Protein AF-A0A6M6JQZ0-F1 (afdb_monomer)

pLDDT: mean 79.94, std 7.25, range [60.25, 91.88]

Organism: NCBI:txid2736640

Secondary structure (DSSP, 8-state):
--BSTTSSB--TT-HHHHH--S-TT-EEEE-TTS-EEEEESSGGGGGGHHHHHHHHHT-

Nearest PDB structures (foldseek):
  4cy8-assembly1_B  TM=9.350E-01  e=1.040E-02  Pseudomonas nitroreducens HBP1
  4cy8-assembly1_A  TM=9.338E-01  e=1.040E-02  Pseudomonas nitroreducens HBP1
  5brt-assembly1_A-4  TM=9.374E-01  e=1.113E-02  Pseudomonas nitroreducens HBP1
  4z2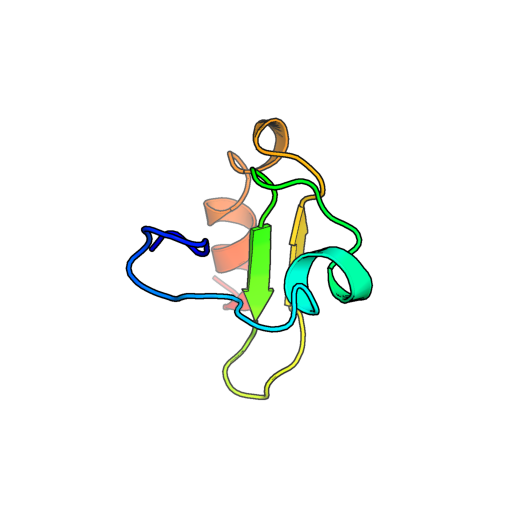t-assembly1_A-4  TM=9.369E-01  e=1.113E-02  Pseudomonas nitroreducens HBP1
  6em0-assembly2_B-3  TM=9.363E-01  e=1.113E-02  Pseudomonas nitroreducens

Radius of gyration: 12.7 Å; Cα contacts (8 Å, |Δi|>4): 63; chains: 1; bounding box: 30×25×30 Å

Structure (mmCIF, N/CA/C/O backbone):
data_AF-A0A6M6JQZ0-F1
#
_entry.id   AF-A0A6M6JQZ0-F1
#
loop_
_atom_site.group_PDB
_atom_site.id
_atom_site.type_symbol
_atom_site.label_atom_id
_atom_site.label_alt_id
_atom_site.label_comp_id
_atom_site.label_asym_id
_atom_site.label_entity_id
_atom_site.label_seq_id
_atom_site.pdbx_PDB_ins_code
_atom_site.Cartn_x
_atom_site.Cartn_y
_atom_site.Cartn_z
_atom_site.occupancy
_atom_site.B_iso_or_equiv
_atom_site.auth_seq_id
_atom_site.auth_comp_id
_atom_site.auth_asym_id
_atom_site.auth_atom_id
_atom_site.pdbx_PDB_model_num
ATOM 1 N N . MET A 1 1 ? 11.417 -6.553 6.671 1.00 60.25 1 MET A N 1
ATOM 2 C CA . MET A 1 1 ? 10.902 -7.367 5.556 1.00 60.25 1 MET A CA 1
ATOM 3 C C . MET A 1 1 ? 11.303 -6.716 4.240 1.00 60.25 1 MET A C 1
ATOM 5 O O . MET A 1 1 ? 10.946 -5.568 4.014 1.00 60.25 1 MET A O 1
ATOM 9 N N . ARG A 1 2 ? 12.086 -7.410 3.412 1.00 67.75 2 ARG A N 1
ATOM 10 C CA . ARG A 1 2 ? 12.453 -6.987 2.048 1.00 67.75 2 ARG A CA 1
ATOM 11 C C . ARG A 1 2 ? 12.029 -8.093 1.078 1.00 67.75 2 ARG A C 1
ATOM 13 O O . ARG A 1 2 ? 12.074 -9.259 1.471 1.00 67.75 2 ARG A O 1
ATOM 20 N N . ILE A 1 3 ? 11.631 -7.730 -0.142 1.00 74.00 3 ILE A N 1
ATOM 21 C CA . ILE A 1 3 ? 11.262 -8.677 -1.205 1.00 74.00 3 ILE A CA 1
ATOM 22 C C . ILE A 1 3 ? 12.210 -8.470 -2.396 1.00 74.00 3 ILE A C 1
ATOM 24 O O . ILE A 1 3 ? 12.362 -7.330 -2.822 1.00 74.00 3 ILE A O 1
ATOM 28 N N . GLY A 1 4 ? 12.852 -9.521 -2.919 1.00 72.31 4 GLY A N 1
ATOM 29 C CA . GLY A 1 4 ? 13.825 -9.422 -4.020 1.00 72.31 4 GLY A CA 1
ATOM 30 C C . GLY A 1 4 ? 14.770 -10.626 -4.133 1.00 72.31 4 GLY A C 1
ATOM 31 O O . GLY A 1 4 ? 14.726 -11.525 -3.297 1.00 72.31 4 GLY A O 1
ATOM 32 N N . ALA A 1 5 ? 15.622 -10.641 -5.167 1.00 65.00 5 ALA A N 1
ATOM 33 C CA . ALA A 1 5 ? 16.511 -11.768 -5.504 1.00 65.00 5 ALA A CA 1
ATOM 34 C C . ALA A 1 5 ? 17.458 -12.197 -4.362 1.00 65.00 5 ALA A C 1
ATOM 36 O O . ALA A 1 5 ? 17.818 -13.366 -4.285 1.00 65.00 5 ALA A O 1
ATOM 37 N N . ASP A 1 6 ? 17.760 -11.282 -3.437 1.00 73.94 6 ASP A N 1
ATOM 38 C CA . ASP A 1 6 ? 18.640 -11.497 -2.280 1.00 73.94 6 ASP A CA 1
ATOM 39 C C . ASP A 1 6 ? 17.988 -11.050 -0.958 1.00 73.94 6 ASP A C 1
ATOM 41 O O . ASP A 1 6 ? 18.654 -10.613 -0.016 1.00 73.94 6 ASP A O 1
ATOM 45 N N . ALA A 1 7 ? 16.657 -11.082 -0.894 1.00 79.56 7 ALA A N 1
ATOM 46 C CA . ALA A 1 7 ? 15.903 -10.646 0.272 1.00 79.56 7 ALA A CA 1
ATOM 47 C C . ALA A 1 7 ? 15.300 -11.821 1.056 1.00 79.56 7 ALA A C 1
ATOM 49 O O . ALA A 1 7 ? 15.317 -12.967 0.621 1.00 79.56 7 ALA A O 1
ATOM 50 N N . GLU A 1 8 ? 14.728 -11.513 2.223 1.00 84.75 8 GLU A N 1
ATOM 51 C CA . GLU A 1 8 ? 14.049 -12.492 3.088 1.00 84.75 8 GLU A CA 1
ATOM 52 C C . GLU A 1 8 ? 12.899 -13.217 2.368 1.00 84.75 8 GLU A C 1
ATOM 54 O O . GLU A 1 8 ? 12.641 -14.388 2.633 1.00 84.75 8 GLU A O 1
ATOM 59 N N . TYR A 1 9 ? 12.252 -12.536 1.419 1.00 81.88 9 TYR A N 1
ATOM 60 C CA . TYR A 1 9 ? 11.273 -13.120 0.510 1.00 81.88 9 TYR A CA 1
ATOM 61 C C . TYR A 1 9 ? 11.730 -12.886 -0.926 1.00 81.88 9 TYR A C 1
ATOM 63 O O . TYR A 1 9 ? 11.999 -11.751 -1.314 1.00 81.88 9 TYR A O 1
ATOM 71 N N . SER A 1 10 ? 11.799 -13.932 -1.740 1.00 82.81 10 SER A N 1
ATOM 72 C CA . SER A 1 10 ? 12.093 -13.784 -3.164 1.00 82.81 10 SER A CA 1
ATOM 73 C C . SER A 1 10 ? 10.801 -13.648 -3.971 1.00 82.81 10 SER A C 1
ATOM 75 O O . SER A 1 10 ? 9.794 -14.287 -3.669 1.00 82.81 10 SER A O 1
ATOM 77 N N . ASP A 1 11 ? 10.826 -12.813 -5.012 1.00 81.06 11 ASP A N 1
ATOM 78 C CA . ASP A 1 11 ? 9.811 -12.814 -6.071 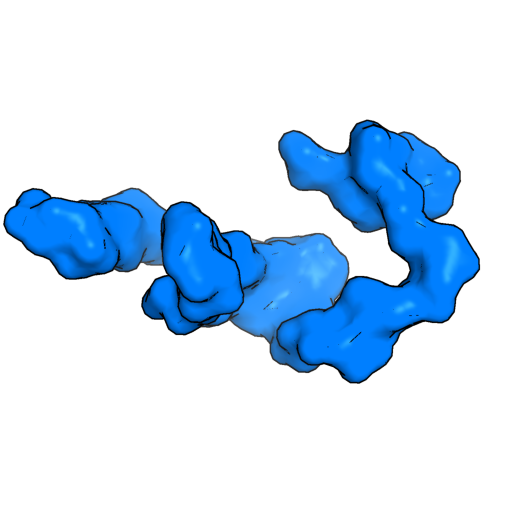1.00 81.06 11 ASP A CA 1
ATOM 79 C C . ASP A 1 11 ? 10.409 -13.445 -7.340 1.00 81.06 11 ASP A C 1
ATOM 81 O O . ASP A 1 11 ? 10.835 -12.731 -8.250 1.00 81.06 11 ASP A O 1
ATOM 85 N N . PRO A 1 12 ? 10.487 -14.787 -7.416 1.00 80.38 12 PRO A N 1
ATOM 86 C CA . PRO A 1 12 ? 11.103 -15.482 -8.547 1.00 80.38 12 PRO A CA 1
ATOM 87 C C . PRO A 1 12 ? 10.339 -15.286 -9.865 1.00 80.38 12 PRO A C 1
ATOM 89 O O . PRO A 1 12 ? 10.890 -15.514 -10.936 1.00 80.38 12 PRO A O 1
ATOM 92 N N . SER A 1 13 ? 9.069 -14.879 -9.791 1.00 83.44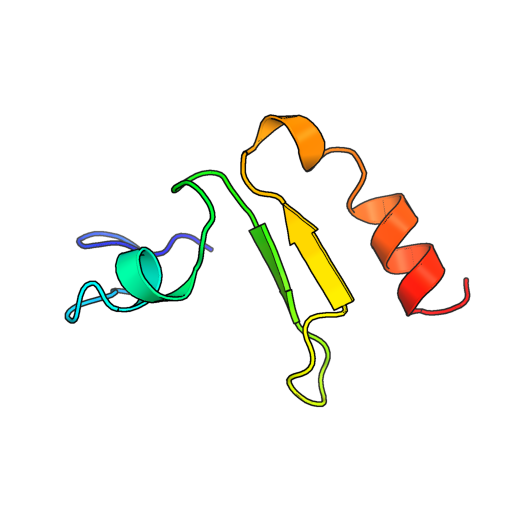 13 SER A N 1
ATOM 93 C CA . SER A 1 13 ? 8.192 -14.677 -10.947 1.00 83.44 13 SER A CA 1
ATOM 94 C C . SER A 1 13 ? 8.184 -13.247 -11.486 1.00 83.44 13 SER A C 1
ATOM 96 O O . SER A 1 13 ? 7.590 -13.000 -12.534 1.00 83.44 13 SER A O 1
ATOM 98 N N . ALA A 1 14 ? 8.788 -12.302 -10.759 1.00 76.94 14 ALA A N 1
ATOM 99 C CA . ALA A 1 14 ? 8.613 -10.862 -10.958 1.00 76.94 14 ALA A CA 1
ATOM 100 C C . ALA A 1 14 ? 7.135 -10.397 -10.931 1.00 76.94 14 ALA A C 1
ATOM 102 O O . ALA A 1 14 ? 6.822 -9.274 -11.341 1.00 76.94 14 ALA A O 1
ATOM 103 N N . ALA A 1 15 ? 6.207 -11.237 -10.454 1.00 78.50 15 ALA A N 1
ATOM 104 C CA . ALA A 1 15 ? 4.779 -10.944 -10.446 1.00 78.50 15 ALA A CA 1
ATOM 105 C C . ALA A 1 15 ? 4.442 -9.824 -9.461 1.00 78.50 15 ALA A C 1
ATOM 107 O O . ALA A 1 15 ? 3.487 -9.088 -9.697 1.00 78.50 15 ALA A O 1
ATOM 108 N N . ARG A 1 16 ? 5.242 -9.620 -8.402 1.00 74.62 16 ARG A N 1
ATOM 109 C CA . ARG A 1 16 ? 5.096 -8.445 -7.535 1.00 74.62 16 ARG A CA 1
ATOM 110 C C . ARG A 1 16 ? 5.213 -7.192 -8.386 1.00 74.62 16 ARG A C 1
ATOM 112 O O . ARG A 1 16 ? 4.290 -6.392 -8.367 1.00 74.62 16 ARG A O 1
ATOM 119 N N . ALA A 1 17 ? 6.291 -7.031 -9.150 1.00 72.56 17 ALA A N 1
ATOM 120 C CA . ALA A 1 17 ? 6.500 -5.828 -9.958 1.00 72.56 17 ALA A CA 1
ATOM 121 C C . ALA A 1 17 ? 5.372 -5.605 -10.984 1.00 72.56 17 ALA A C 1
ATOM 123 O O . ALA A 1 17 ? 5.011 -4.466 -11.262 1.00 72.56 17 ALA A O 1
ATOM 124 N N . GLN A 1 18 ? 4.778 -6.682 -11.503 1.00 75.12 18 GLN A N 1
ATOM 125 C CA . GLN A 1 18 ? 3.694 -6.617 -12.487 1.00 75.12 18 GLN A CA 1
ATOM 126 C C . GLN A 1 18 ? 2.317 -6.312 -11.878 1.00 75.12 18 GLN A C 1
ATOM 128 O O . GLN A 1 18 ? 1.497 -5.663 -12.520 1.00 75.12 18 GLN A O 1
ATOM 133 N N . LEU A 1 19 ? 2.044 -6.788 -10.660 1.00 75.19 19 LEU A N 1
ATOM 134 C CA . LEU A 1 19 ? 0.725 -6.695 -10.018 1.00 75.19 19 LEU A CA 1
ATOM 135 C C . LEU A 1 19 ? 0.592 -5.507 -9.061 1.00 75.19 19 LEU A C 1
ATOM 137 O O . LEU A 1 19 ? -0.517 -5.122 -8.703 1.00 75.19 19 LEU A O 1
ATOM 141 N N . SER A 1 20 ? 1.718 -4.971 -8.598 1.00 68.56 20 SER A N 1
ATOM 142 C CA . SER A 1 20 ? 1.757 -4.081 -7.441 1.00 68.56 20 SER A CA 1
ATOM 143 C C . SER A 1 20 ? 1.330 -2.646 -7.742 1.00 68.56 20 SER A C 1
ATOM 145 O O . SER A 1 20 ? 0.733 -2.021 -6.878 1.00 68.56 20 SER A O 1
ATOM 147 N N . ASP A 1 21 ? 1.572 -2.109 -8.939 1.00 74.12 21 ASP A N 1
ATOM 148 C CA . ASP A 1 21 ? 1.333 -0.681 -9.246 1.00 74.12 21 ASP A CA 1
ATOM 149 C C . ASP A 1 21 ? 1.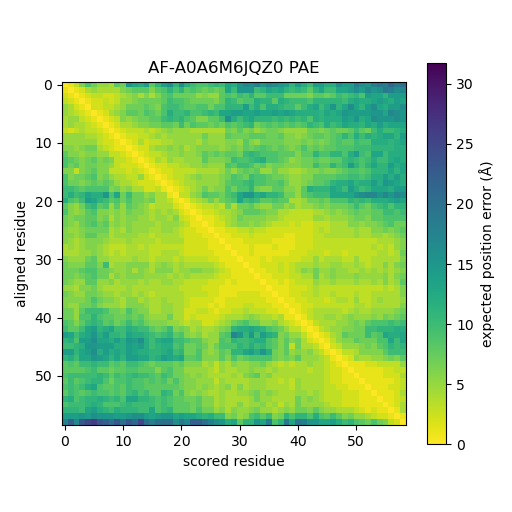959 0.277 -8.194 1.00 74.12 21 ASP A C 1
ATOM 151 O O . ASP A 1 21 ? 1.431 1.343 -7.878 1.00 74.12 21 ASP A O 1
ATOM 155 N N . PHE A 1 22 ? 3.083 -0.132 -7.589 1.00 78.81 22 PHE A N 1
ATOM 156 C CA . PHE A 1 22 ? 3.906 0.678 -6.686 1.00 78.81 22 PHE A CA 1
ATOM 157 C C . PHE A 1 22 ? 5.397 0.378 -6.895 1.00 78.81 22 PHE A C 1
ATOM 159 O O . PHE A 1 22 ? 5.770 -0.723 -7.308 1.00 78.81 22 PHE A O 1
ATOM 166 N N . ALA A 1 23 ? 6.243 1.379 -6.639 1.00 80.75 23 ALA A N 1
ATOM 167 C CA . ALA A 1 23 ? 7.694 1.292 -6.778 1.00 80.75 23 ALA A CA 1
ATOM 168 C C . ALA A 1 23 ? 8.311 0.350 -5.730 1.00 80.75 23 ALA A C 1
ATOM 170 O O . ALA A 1 23 ? 7.652 -0.073 -4.782 1.00 80.75 23 ALA A O 1
ATOM 171 N N . GLU A 1 24 ? 9.593 0.003 -5.869 1.00 79.12 24 GLU A N 1
ATOM 172 C CA . GLU A 1 24 ? 10.241 -0.927 -4.932 1.00 79.12 24 GLU A CA 1
ATOM 173 C C . GLU A 1 24 ? 10.180 -0.469 -3.471 1.00 79.12 24 GLU A C 1
ATOM 175 O O . GLU A 1 24 ? 10.065 -1.317 -2.584 1.00 79.12 24 GLU A O 1
ATOM 180 N N . ASP A 1 25 ? 10.198 0.844 -3.247 1.00 82.19 25 ASP A N 1
ATOM 181 C CA . ASP A 1 25 ? 10.115 1.519 -1.953 1.00 82.19 25 ASP A CA 1
ATOM 182 C C . ASP A 1 25 ? 8.675 1.841 -1.504 1.00 82.19 25 ASP A C 1
ATOM 184 O O . ASP A 1 25 ? 8.478 2.392 -0.421 1.00 82.19 25 ASP A O 1
ATOM 188 N N . GLY A 1 26 ? 7.666 1.495 -2.308 1.00 84.44 26 GLY A N 1
ATOM 189 C CA . GLY A 1 26 ? 6.254 1.592 -1.946 1.00 84.44 26 GLY A CA 1
ATOM 190 C C . GLY A 1 26 ? 5.805 0.502 -0.965 1.00 84.44 26 GLY A C 1
ATOM 191 O O . GLY A 1 26 ? 6.534 -0.444 -0.651 1.00 84.44 26 GLY A O 1
ATOM 192 N N . ALA A 1 27 ? 4.570 0.622 -0.477 1.00 85.56 27 ALA A N 1
ATOM 193 C CA . ALA A 1 27 ? 4.030 -0.270 0.546 1.00 85.56 27 ALA A CA 1
ATOM 194 C C . ALA A 1 27 ? 2.533 -0.546 0.363 1.00 85.56 27 ALA A C 1
ATOM 196 O O . ALA A 1 27 ? 1.758 0.334 -0.012 1.00 85.56 27 ALA A O 1
ATOM 197 N N . LEU A 1 28 ? 2.112 -1.762 0.717 1.00 87.19 28 LEU A N 1
ATOM 198 C CA . LE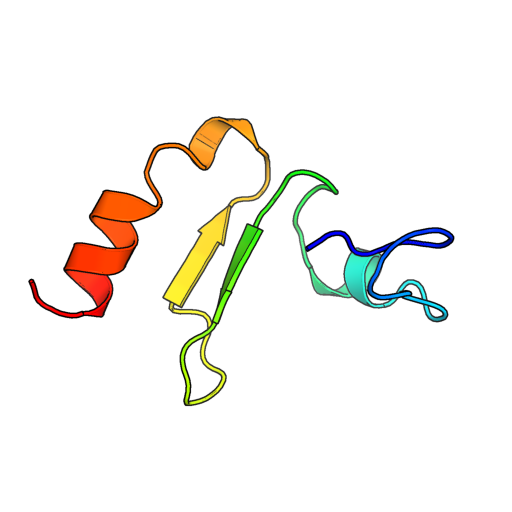U A 1 28 ? 0.707 -2.128 0.888 1.00 87.19 28 LEU A CA 1
ATOM 199 C C . LEU A 1 28 ? 0.458 -2.562 2.328 1.00 87.19 28 LEU A C 1
ATOM 201 O O . LEU A 1 28 ? 1.219 -3.352 2.886 1.00 87.19 28 LEU A O 1
ATOM 205 N N . LEU A 1 29 ? -0.651 -2.098 2.895 1.00 87.94 29 LEU A N 1
ATOM 206 C CA . LEU A 1 29 ? -1.200 -2.622 4.137 1.00 87.94 29 LEU A CA 1
ATOM 207 C C . LEU A 1 29 ? -2.365 -3.551 3.799 1.00 87.94 29 LEU A C 1
ATOM 209 O O . LEU A 1 29 ? -3.414 -3.105 3.326 1.00 87.94 29 LEU A O 1
ATOM 213 N N . VAL A 1 30 ? -2.178 -4.839 4.064 1.00 88.50 30 VAL A N 1
ATOM 214 C CA . VAL A 1 30 ? -3.189 -5.876 3.844 1.00 88.50 30 VAL A CA 1
ATOM 215 C C . VAL A 1 30 ? -3.790 -6.272 5.190 1.00 88.50 30 VAL A C 1
ATOM 217 O O . VAL A 1 30 ? -3.072 -6.494 6.164 1.00 88.50 30 VAL A O 1
ATOM 220 N N . ARG A 1 31 ? -5.119 -6.323 5.259 1.00 88.94 31 ARG A N 1
ATOM 221 C CA . ARG A 1 31 ? -5.871 -6.770 6.434 1.00 88.94 31 ARG A CA 1
ATOM 222 C C . ARG A 1 31 ? -5.843 -8.294 6.554 1.00 88.94 31 AR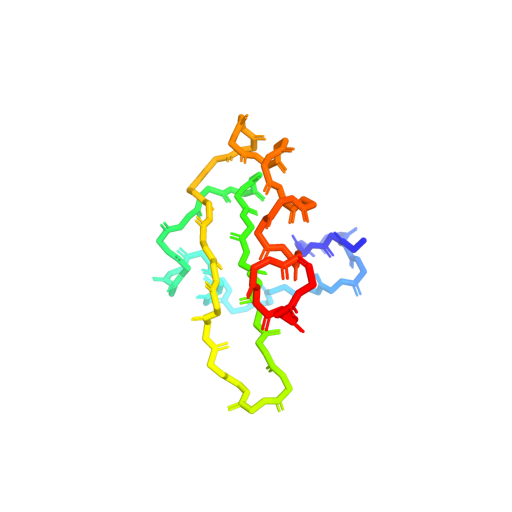G A C 1
ATOM 224 O O . ARG A 1 31 ? -5.565 -8.999 5.590 1.00 88.94 31 ARG A O 1
ATOM 231 N N . ALA A 1 32 ? -6.219 -8.808 7.724 1.00 90.31 32 ALA A N 1
ATOM 232 C CA . ALA A 1 32 ? -6.307 -10.250 7.968 1.00 90.31 32 ALA A CA 1
ATOM 233 C C . ALA A 1 32 ? -7.316 -10.981 7.053 1.00 90.31 32 ALA A C 1
ATOM 235 O O . ALA A 1 32 ? -7.199 -12.185 6.861 1.00 90.31 32 ALA A O 1
ATOM 236 N N . ASP A 1 33 ? -8.287 -10.264 6.476 1.00 91.88 33 ASP A N 1
ATOM 237 C CA . ASP A 1 33 ? -9.246 -10.765 5.481 1.00 91.88 33 ASP A CA 1
ATOM 238 C C . ASP A 1 33 ? -8.761 -10.605 4.027 1.00 91.88 33 ASP A C 1
ATOM 240 O O . ASP A 1 33 ? -9.563 -10.658 3.100 1.00 91.88 33 ASP A O 1
ATOM 244 N N . ASN A 1 34 ? -7.457 -10.403 3.815 1.00 88.88 34 ASN A N 1
ATOM 245 C CA . ASN A 1 34 ? -6.795 -10.239 2.515 1.00 88.88 34 ASN A CA 1
ATOM 246 C C . ASN A 1 34 ? -7.224 -9.009 1.691 1.00 88.88 34 ASN A C 1
ATOM 248 O O . ASN A 1 34 ? -6.806 -8.861 0.543 1.00 88.88 34 ASN A O 1
ATOM 252 N N . HIS A 1 35 ? -7.993 -8.085 2.268 1.00 89.94 35 HIS A N 1
ATOM 253 C CA . HIS A 1 35 ? -8.293 -6.802 1.636 1.00 89.94 35 HIS A CA 1
ATOM 254 C C . HIS A 1 35 ? -7.166 -5.787 1.853 1.00 89.94 35 HIS A C 1
ATOM 256 O O . HIS A 1 35 ? -6.613 -5.668 2.949 1.00 89.94 35 HIS A O 1
ATOM 262 N N . ILE A 1 36 ? -6.860 -4.997 0.822 1.00 88.56 36 ILE A N 1
ATOM 263 C CA . ILE A 1 36 ? -5.922 -3.873 0.920 1.00 88.56 36 ILE A CA 1
ATOM 264 C C . ILE A 1 36 ? -6.618 -2.733 1.671 1.00 88.56 36 ILE A C 1
ATOM 266 O O . ILE A 1 36 ? -7.584 -2.158 1.177 1.00 88.56 36 ILE A O 1
ATOM 270 N N . ALA A 1 37 ? -6.132 -2.405 2.868 1.00 89.25 37 ALA A N 1
ATOM 271 C CA . ALA A 1 37 ? -6.623 -1.266 3.645 1.00 89.25 37 ALA A CA 1
ATOM 272 C C . ALA A 1 37 ? -5.953 0.048 3.247 1.00 89.25 37 ALA A C 1
ATOM 274 O O . ALA A 1 37 ? -6.543 1.112 3.417 1.00 89.25 37 ALA A O 1
ATOM 275 N N . TRP A 1 38 ? -4.716 -0.016 2.753 1.00 88.50 38 TRP A N 1
ATOM 276 C CA . TRP A 1 38 ? -3.956 1.167 2.377 1.00 88.50 38 TRP A CA 1
ATOM 277 C C . TRP A 1 38 ? -2.817 0.838 1.416 1.00 88.50 38 TRP A C 1
ATOM 279 O O . TRP A 1 38 ? -2.309 -0.285 1.387 1.00 88.50 38 TRP A O 1
ATOM 289 N N . ARG A 1 39 ? -2.431 1.842 0.629 1.00 86.88 39 ARG A N 1
ATOM 290 C CA . ARG A 1 39 ? -1.455 1.757 -0.456 1.00 86.88 39 ARG A CA 1
ATOM 291 C C . ARG A 1 39 ? -0.594 3.011 -0.488 1.00 86.88 39 ARG A C 1
ATOM 293 O O . ARG A 1 39 ? -1.125 4.114 -0.388 1.00 86.88 39 ARG A O 1
ATOM 300 N N . VAL A 1 40 ? 0.690 2.816 -0.770 1.00 87.56 40 VAL A N 1
ATOM 301 C CA . VAL A 1 40 ? 1.645 3.869 -1.103 1.00 87.56 40 VAL A CA 1
ATOM 302 C C . VAL A 1 40 ? 2.447 3.480 -2.327 1.00 87.56 40 VAL A C 1
ATOM 304 O O . VAL A 1 40 ? 2.995 2.381 -2.383 1.00 87.56 40 VAL A O 1
ATOM 307 N N . THR A 1 41 ? 2.540 4.392 -3.288 1.00 84.00 41 THR A N 1
ATOM 308 C CA . THR A 1 41 ? 3.249 4.154 -4.547 1.00 84.00 41 THR A CA 1
ATOM 309 C C . THR A 1 41 ? 4.758 4.364 -4.443 1.00 84.00 41 THR A C 1
ATOM 311 O O . THR A 1 41 ? 5.481 3.787 -5.247 1.00 84.00 41 THR A O 1
ATOM 314 N N . THR A 1 42 ? 5.236 5.153 -3.474 1.00 82.12 42 THR A N 1
ATOM 315 C CA . THR A 1 42 ? 6.661 5.459 -3.233 1.00 82.12 42 THR A CA 1
ATOM 316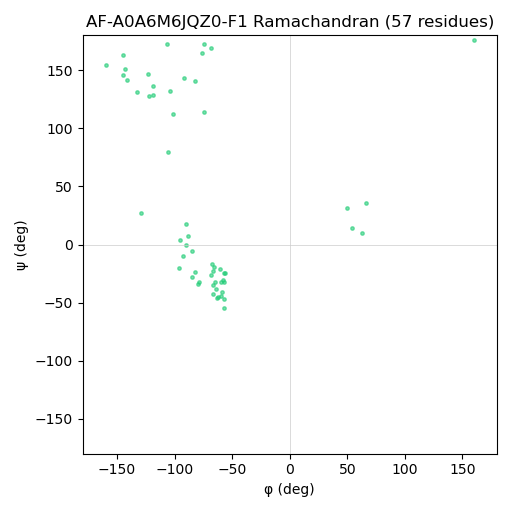 C C . THR A 1 42 ? 6.948 5.608 -1.733 1.00 82.12 42 THR A C 1
ATOM 318 O O . THR A 1 42 ? 6.037 5.813 -0.932 1.00 82.12 42 THR A O 1
ATOM 321 N N . GLY A 1 43 ? 8.214 5.542 -1.320 1.00 76.12 43 GLY A N 1
ATOM 322 C CA . GLY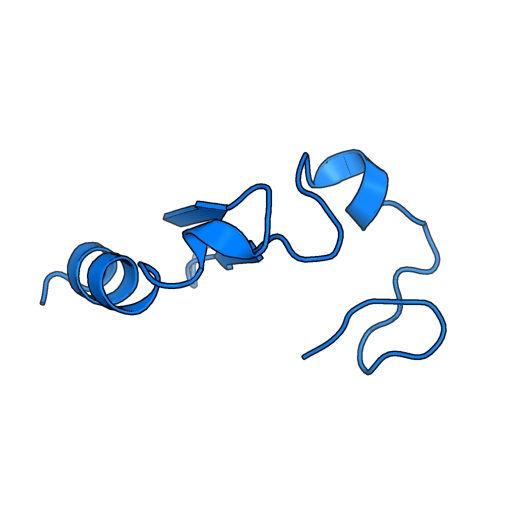 A 1 43 ? 8.605 5.563 0.094 1.00 76.12 43 GLY A CA 1
ATOM 323 C C . GLY A 1 43 ? 8.345 6.890 0.821 1.00 76.12 43 GLY A C 1
ATOM 324 O O . GLY A 1 43 ? 8.319 6.923 2.052 1.00 76.12 43 GLY A O 1
ATOM 325 N N . ALA A 1 44 ? 8.118 7.982 0.084 1.00 70.94 44 ALA A N 1
ATOM 326 C CA . ALA A 1 44 ? 7.934 9.326 0.640 1.00 70.94 44 ALA A CA 1
ATOM 327 C C . ALA A 1 44 ? 6.671 9.458 1.513 1.00 70.94 44 ALA A C 1
ATOM 329 O O . ALA A 1 44 ? 6.667 10.186 2.504 1.00 70.94 44 ALA A O 1
ATOM 330 N N . ASP A 1 45 ? 5.623 8.707 1.185 1.00 68.75 45 ASP A N 1
ATOM 331 C CA . ASP A 1 45 ? 4.308 8.805 1.827 1.00 68.75 45 ASP A CA 1
ATOM 332 C C . ASP A 1 45 ? 4.118 7.773 2.964 1.00 68.75 45 ASP A C 1
ATOM 334 O O . ASP A 1 45 ? 3.065 7.709 3.606 1.00 68.75 45 ASP A O 1
ATOM 338 N N . VAL A 1 46 ? 5.162 6.991 3.280 1.00 72.94 46 VAL A N 1
ATOM 339 C CA . VAL A 1 46 ? 5.148 5.966 4.344 1.00 72.94 46 VAL A CA 1
ATOM 340 C C . VAL A 1 46 ? 5.008 6.576 5.745 1.00 72.94 46 VAL A C 1
ATOM 342 O O . VAL A 1 46 ? 4.508 5.919 6.660 1.00 72.94 46 VAL A O 1
ATOM 345 N N . ALA A 1 47 ? 5.372 7.851 5.923 1.00 72.62 47 ALA A N 1
ATOM 346 C CA . ALA A 1 47 ? 5.291 8.556 7.206 1.00 72.62 47 ALA A CA 1
ATOM 347 C C . ALA A 1 47 ? 3.872 8.570 7.820 1.00 72.62 47 ALA A C 1
ATOM 349 O O . ALA A 1 47 ? 3.728 8.636 9.040 1.00 72.62 47 ALA A O 1
ATOM 350 N N . ASN A 1 48 ? 2.824 8.431 7.000 1.00 75.81 48 ASN A N 1
ATOM 351 C CA . ASN A 1 48 ? 1.426 8.420 7.443 1.00 75.81 48 ASN A CA 1
ATOM 352 C C . ASN A 1 48 ? 0.894 7.027 7.838 1.00 75.81 48 ASN A C 1
ATOM 354 O O . ASN A 1 48 ? -0.299 6.874 8.127 1.00 75.81 48 ASN A O 1
ATOM 358 N N . LEU A 1 49 ? 1.752 6.002 7.889 1.00 80.50 49 LEU A N 1
ATOM 359 C CA . LEU A 1 49 ? 1.347 4.631 8.213 1.00 80.50 49 LEU A CA 1
ATOM 360 C C . LEU A 1 49 ? 0.682 4.522 9.594 1.00 80.50 49 LEU A C 1
ATOM 362 O O . LEU A 1 49 ? -0.323 3.832 9.737 1.00 80.50 49 LEU A O 1
ATOM 366 N N . GLN A 1 50 ? 1.200 5.216 10.610 1.00 83.00 50 GLN A N 1
ATOM 367 C CA . GLN A 1 50 ? 0.663 5.116 11.971 1.00 83.00 50 GLN A CA 1
ATOM 368 C C . GLN A 1 50 ? -0.758 5.690 12.080 1.00 83.00 50 GLN A C 1
ATOM 370 O O . GLN A 1 50 ? -1.626 5.057 12.675 1.00 83.00 50 GLN A O 1
ATOM 375 N N . ALA A 1 51 ? -1.022 6.839 11.452 1.00 82.31 51 ALA A N 1
ATOM 376 C CA . ALA A 1 51 ? -2.364 7.424 11.395 1.00 82.31 51 ALA A CA 1
ATOM 377 C C . ALA A 1 51 ? -3.346 6.524 10.625 1.00 82.31 51 ALA A C 1
ATOM 379 O O . ALA A 1 51 ? -4.493 6.342 11.032 1.00 82.31 51 ALA A O 1
ATOM 380 N N . THR A 1 52 ? -2.869 5.904 9.545 1.00 83.31 52 THR A N 1
ATOM 381 C CA . THR A 1 52 ? -3.645 4.935 8.765 1.00 83.31 52 THR A CA 1
ATOM 382 C C . THR A 1 52 ? -4.002 3.707 9.602 1.00 83.31 52 THR A C 1
ATOM 384 O O . THR A 1 52 ? -5.156 3.288 9.615 1.00 83.31 52 THR A O 1
ATOM 387 N N . LEU A 1 53 ? -3.040 3.145 10.340 1.00 84.12 53 LEU A N 1
ATOM 388 C CA . LEU A 1 53 ? -3.275 2.007 11.230 1.00 84.12 53 LEU A CA 1
ATOM 389 C C . LEU A 1 53 ? -4.313 2.337 12.305 1.00 84.12 53 LEU A C 1
ATOM 391 O O . LEU A 1 53 ? -5.217 1.536 12.526 1.00 84.12 53 LEU A O 1
ATOM 395 N N . SER A 1 54 ? -4.226 3.514 12.929 1.00 86.00 54 SER A N 1
ATOM 396 C CA . SER A 1 54 ? -5.233 3.992 13.883 1.00 86.00 54 SER A CA 1
ATOM 397 C C . SER A 1 54 ? -6.630 4.052 13.255 1.00 86.00 54 SER A C 1
ATOM 399 O O . SER A 1 54 ? -7.572 3.478 13.796 1.00 86.00 54 SER A O 1
ATOM 401 N N . SER A 1 55 ? -6.755 4.617 12.049 1.00 83.50 55 SER A N 1
ATOM 402 C CA . SER A 1 55 ? -8.030 4.673 11.321 1.00 83.50 55 SER A CA 1
ATOM 403 C C . SER A 1 55 ? -8.592 3.288 10.975 1.00 83.50 55 SER A C 1
ATOM 405 O O . SER A 1 55 ? -9.774 3.037 11.200 1.00 83.50 55 SER A O 1
ATOM 407 N N . VAL A 1 56 ? -7.758 2.368 10.477 1.00 82.44 56 VAL A N 1
ATOM 408 C CA . VAL A 1 56 ? -8.172 1.000 10.105 1.00 82.44 56 VAL A CA 1
ATOM 409 C C . VAL A 1 56 ? -8.586 0.183 11.330 1.00 82.44 56 VAL A C 1
ATOM 411 O O . VAL A 1 56 ? -9.502 -0.633 11.249 1.00 82.44 56 VAL A O 1
ATOM 414 N N . LEU A 1 57 ? -7.926 0.404 12.468 1.00 81.50 57 LEU A N 1
ATOM 415 C CA . LEU A 1 57 ? -8.228 -0.259 13.736 1.00 81.50 57 LEU A CA 1
ATOM 416 C C . LEU A 1 57 ? -9.347 0.438 14.531 1.00 81.50 57 LEU A C 1
ATOM 418 O O . LEU A 1 57 ? -9.750 -0.085 15.569 1.00 81.50 57 LEU A O 1
ATOM 422 N N . GLY A 1 58 ? -9.842 1.591 14.067 1.00 75.12 58 GLY A N 1
ATOM 423 C CA . GLY A 1 58 ? -10.882 2.376 14.739 1.00 75.12 58 GLY A CA 1
ATOM 424 C C . GLY A 1 58 ? -10.438 2.977 16.077 1.00 75.12 58 GLY A C 1
ATOM 425 O O . GLY A 1 58 ? -11.233 3.006 17.016 1.00 75.12 58 GLY A O 1
ATOM 426 N N . ARG A 1 59 ? -9.171 3.391 16.187 1.00 63.47 59 ARG A N 1
ATOM 427 C CA . ARG A 1 59 ? -8.548 3.919 17.412 1.00 63.47 59 ARG A CA 1
ATOM 428 C C . ARG A 1 59 ? -8.074 5.353 17.239 1.00 63.47 59 ARG A C 1
ATOM 430 O O . ARG A 1 59 ? -7.648 5.699 16.117 1.00 63.47 59 A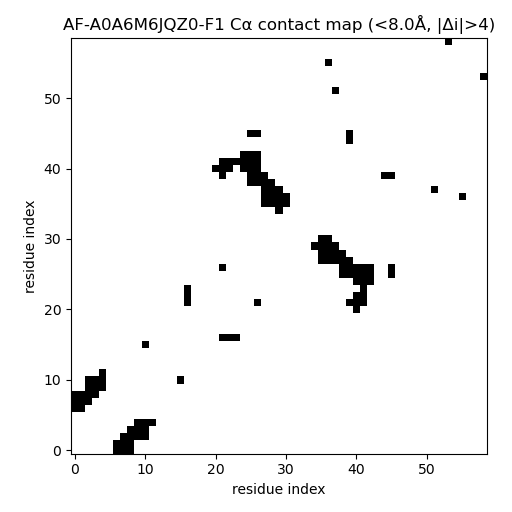RG A O 1
#

Solvent-accessible surface area (backbone atoms only — not comparable to full-atom values): 3778 Å² total; per-residue (Å²): 141,49,76,30,98,88,40,90,38,66,55,93,78,50,51,59,74,73,71,58,81,42,47,95,61,25,50,74,42,66,44,97,83,73,45,74,78,46,78,34,51,42,55,85,64,55,82,52,49,66,63,48,50,28,60,77,70,74,96

Mean predicted aligned error: 6.53 Å

Foldseek 3Di:
DAEDPPDPHYPPPCVCVVPPQADRLWDFDADPVRDTQDTGRHVPPCVCVVVSVCVVVVD

Sequence (59 aa):
MRIGADAEYSDPSAARAQLSDFAEDGALLVRADNHIAWRVTTGADVANLQATLSSVLGR